Protein AF-A0A959FZ22-F1 (afdb_monomer_lite)

Foldseek 3Di:
DDDDDDDPVRVVVVVVVVVVVCVVVPHDPPDDDDDDDPPDAFEDEDPDDPVCPVVVVVVPHPYYDDPCVPVPDDDDDDDDDDDDDDDD

Radius of gyration: 25.08 Å; chains: 1; bounding box: 42×31×91 Å

Structure (mmCIF, N/CA/C/O backbone):
data_AF-A0A959FZ22-F1
#
_entry.id   AF-A0A959FZ22-F1
#
loop_
_atom_site.group_PDB
_atom_site.id
_atom_site.type_symbol
_atom_site.label_atom_id
_atom_site.label_alt_id
_atom_site.label_comp_id
_atom_site.label_asym_id
_atom_site.label_entity_id
_atom_site.label_seq_id
_atom_site.pdbx_PDB_ins_code
_atom_site.Cartn_x
_atom_site.Cartn_y
_atom_site.Cartn_z
_atom_site.occupancy
_atom_site.B_iso_or_equiv
_atom_site.auth_seq_id
_atom_site.auth_comp_id
_atom_site.auth_asym_id
_atom_site.auth_atom_id
_atom_site.pdbx_PDB_model_num
ATOM 1 N N . GLY A 1 1 ? 3.181 15.642 18.589 1.00 43.41 1 GLY A N 1
ATOM 2 C CA . GLY A 1 1 ? 1.883 16.335 18.550 1.00 43.41 1 GLY A CA 1
ATOM 3 C C . GLY A 1 1 ? 0.796 15.307 18.744 1.00 43.41 1 GLY A C 1
ATOM 4 O O . GLY A 1 1 ? 0.930 14.237 18.177 1.00 43.41 1 GLY A O 1
ATOM 5 N N . ILE A 1 2 ? -0.200 15.660 19.563 1.00 46.97 2 ILE A N 1
ATOM 6 C CA . ILE A 1 2 ? -1.328 14.863 20.083 1.00 46.97 2 ILE A CA 1
ATOM 7 C C . ILE A 1 2 ? -0.905 13.626 20.898 1.00 46.97 2 ILE A C 1
ATOM 9 O O . ILE A 1 2 ? -0.772 12.530 20.374 1.00 46.97 2 ILE A O 1
ATOM 13 N N . TRP A 1 3 ? -0.748 13.815 22.212 1.00 44.28 3 TRP A N 1
ATOM 14 C CA . TRP A 1 3 ? -0.759 12.732 23.198 1.00 44.28 3 TRP A CA 1
ATOM 15 C C . TRP A 1 3 ? -1.917 13.002 24.155 1.00 44.28 3 TRP A C 1
ATOM 17 O O . TRP A 1 3 ? -1.825 13.873 25.016 1.00 44.28 3 TRP A O 1
ATOM 27 N N . GLN A 1 4 ? -3.033 12.310 23.950 1.00 62.25 4 GLN A N 1
ATOM 28 C CA . GLN A 1 4 ? -4.077 12.207 24.968 1.00 62.25 4 GLN A CA 1
ATOM 29 C C . GLN A 1 4 ? -3.614 11.177 26.006 1.00 62.25 4 GLN A C 1
ATOM 31 O O . GLN A 1 4 ? -3.056 10.143 25.633 1.00 62.25 4 GLN A O 1
ATOM 36 N N . THR A 1 5 ? -3.827 11.438 27.294 1.00 78.69 5 THR A N 1
ATOM 37 C CA . THR A 1 5 ? -3.568 10.475 28.375 1.00 78.69 5 THR A CA 1
ATOM 38 C C . THR A 1 5 ? -4.870 9.821 28.815 1.00 78.69 5 THR A C 1
ATOM 40 O O . THR A 1 5 ? -5.890 10.484 28.978 1.00 78.69 5 THR A O 1
ATOM 43 N N . TRP A 1 6 ? -4.829 8.502 28.986 1.00 86.50 6 TRP A N 1
ATOM 44 C CA . TRP A 1 6 ? -5.998 7.667 29.250 1.00 86.50 6 TRP A CA 1
ATOM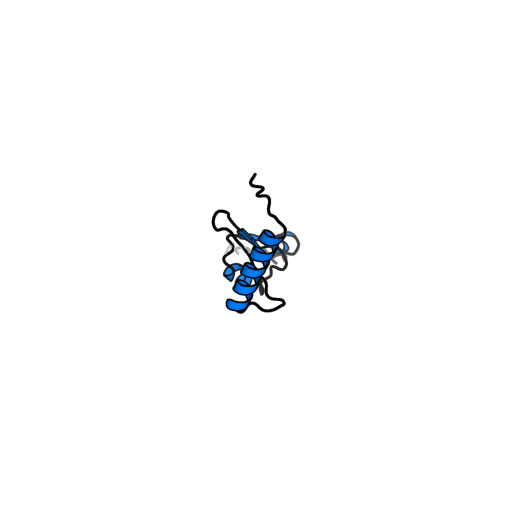 45 C C . TRP A 1 6 ? -5.779 6.871 30.533 1.00 86.50 6 TRP A C 1
ATOM 47 O O . TRP A 1 6 ? -4.664 6.430 30.823 1.00 86.50 6 TRP A O 1
ATOM 57 N N . THR A 1 7 ? -6.843 6.669 31.307 1.00 94.19 7 THR A N 1
ATOM 58 C CA . THR A 1 7 ? -6.844 5.679 32.391 1.00 94.19 7 THR A CA 1
ATOM 59 C C . THR A 1 7 ? -6.946 4.265 31.820 1.00 94.19 7 THR A C 1
ATOM 61 O O . THR A 1 7 ? -7.473 4.056 30.728 1.00 94.19 7 THR A O 1
ATOM 64 N N . TRP A 1 8 ? -6.521 3.266 32.596 1.00 93.44 8 TRP A N 1
ATOM 65 C CA . TRP A 1 8 ? -6.619 1.860 32.191 1.00 93.44 8 TRP A CA 1
ATOM 66 C C . TRP A 1 8 ? -8.041 1.415 31.840 1.00 93.44 8 TRP A C 1
ATOM 68 O O . TRP A 1 8 ? -8.210 0.610 30.929 1.00 93.44 8 TRP A O 1
ATOM 78 N N . SER A 1 9 ? -9.059 1.937 32.535 1.00 94.69 9 SER A N 1
ATOM 79 C CA . SER A 1 9 ? -10.451 1.613 32.206 1.00 94.69 9 SER A CA 1
ATOM 80 C C . SER A 1 9 ? -10.825 2.152 30.832 1.00 94.69 9 SER A C 1
ATOM 82 O O . SER A 1 9 ? -11.368 1.406 30.033 1.00 94.69 9 SER A O 1
ATOM 84 N N . GLN A 1 10 ? -10.475 3.406 30.533 1.00 91.81 10 GLN A N 1
ATOM 85 C CA . GLN A 1 10 ? -10.801 4.022 29.246 1.00 91.81 10 GLN A CA 1
ATOM 86 C C . GLN A 1 10 ? -10.103 3.299 28.090 1.00 91.81 10 GLN A C 1
ATOM 88 O O . GLN A 1 10 ? -10.746 2.975 27.101 1.00 91.81 10 GLN A O 1
ATOM 93 N N . THR A 1 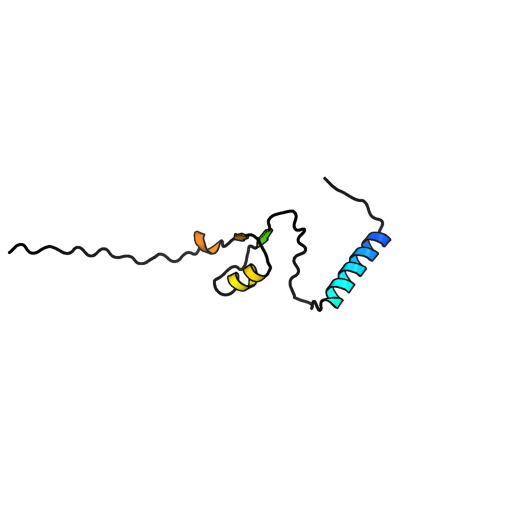11 ? -8.817 2.961 28.234 1.00 91.19 11 THR A N 1
ATOM 94 C CA . THR A 1 11 ? -8.106 2.180 27.208 1.00 91.19 11 THR A CA 1
ATOM 95 C C . THR A 1 11 ? -8.731 0.800 27.011 1.00 91.19 11 THR A C 1
ATOM 97 O O . THR A 1 11 ? -8.859 0.338 25.881 1.00 91.19 11 THR A O 1
ATOM 100 N N . ARG A 1 12 ? -9.125 0.121 28.098 1.00 93.56 12 ARG A N 1
ATOM 101 C CA . ARG A 1 12 ? -9.808 -1.177 28.013 1.00 93.56 12 ARG A CA 1
ATOM 102 C C . ARG A 1 12 ? -11.124 -1.054 27.249 1.00 93.56 12 ARG A C 1
ATOM 104 O O . ARG A 1 12 ? -11.427 -1.941 26.457 1.00 93.56 12 ARG A O 1
ATOM 111 N N . ASP A 1 13 ? -11.889 -0.004 27.519 1.00 94.44 13 ASP A N 1
ATOM 112 C CA . ASP A 1 13 ? -13.200 0.200 26.912 1.00 94.44 13 ASP A CA 1
ATOM 113 C C . ASP A 1 13 ? -13.057 0.469 25.400 1.00 94.44 13 ASP A C 1
ATOM 115 O O . ASP A 1 13 ? -13.682 -0.239 24.621 1.00 94.44 13 ASP A O 1
ATOM 119 N N . GLU A 1 14 ? -12.107 1.302 24.958 1.00 91.88 14 GLU A N 1
ATOM 120 C CA . GLU A 1 14 ? -11.814 1.480 23.518 1.00 91.88 14 GLU A CA 1
ATOM 121 C C . GLU A 1 14 ? -11.343 0.202 22.826 1.00 91.88 14 GLU A C 1
ATOM 123 O O . GLU A 1 14 ? -11.773 -0.122 21.722 1.00 91.88 14 GLU A O 1
ATOM 128 N N . VAL A 1 15 ? -10.433 -0.545 23.463 1.00 90.12 15 VAL A N 1
ATOM 129 C CA . VAL A 1 15 ? -9.940 -1.810 22.900 1.00 90.12 15 VAL A CA 1
ATOM 130 C C . VAL A 1 15 ? -11.087 -2.810 22.771 1.00 90.12 15 VAL A C 1
ATOM 132 O O . VAL A 1 15 ? -11.142 -3.554 21.791 1.00 90.12 15 VAL A O 1
ATOM 135 N N . ARG A 1 16 ? -12.003 -2.832 23.746 1.00 93.06 16 ARG A N 1
ATOM 136 C CA . ARG A 1 16 ? -13.199 -3.673 23.712 1.00 93.06 16 ARG A CA 1
ATOM 137 C C . ARG A 1 16 ? -14.137 -3.245 22.589 1.00 93.06 16 ARG A C 1
ATOM 139 O O . ARG A 1 16 ? -14.554 -4.113 21.830 1.00 93.06 16 ARG A O 1
ATOM 146 N N . ASP A 1 17 ? -14.445 -1.961 22.481 1.00 93.69 17 ASP A N 1
ATOM 147 C CA . ASP A 1 17 ? -15.368 -1.437 21.473 1.00 93.69 17 ASP A CA 1
ATOM 148 C C . ASP A 1 17 ? -14.820 -1.666 20.060 1.00 93.69 17 ASP A C 1
ATOM 150 O O . ASP A 1 17 ? -15.540 -2.151 19.186 1.00 93.69 17 ASP A O 1
ATOM 154 N N . LEU A 1 18 ? -13.515 -1.448 19.859 1.00 88.88 18 LEU A N 1
ATOM 155 C CA . LEU A 1 18 ? -12.837 -1.796 18.613 1.00 88.88 18 LEU A CA 1
ATOM 156 C C . LEU A 1 18 ? -12.939 -3.300 18.330 1.00 88.88 18 LEU A C 1
ATOM 158 O O . LEU A 1 18 ? -13.309 -3.684 17.227 1.00 88.88 18 LEU A O 1
ATOM 162 N N . ALA A 1 19 ? -12.635 -4.163 19.304 1.00 86.75 19 ALA A N 1
ATOM 163 C CA . ALA A 1 19 ? -12.687 -5.612 19.109 1.00 86.75 19 ALA A CA 1
ATOM 164 C C . ALA A 1 19 ? -14.100 -6.114 18.765 1.00 86.75 19 ALA A C 1
ATOM 166 O O . ALA A 1 19 ? -14.234 -6.954 17.878 1.00 86.75 19 ALA A O 1
ATOM 167 N N . ILE A 1 20 ? -15.135 -5.587 19.429 1.00 90.69 20 ILE A N 1
ATOM 168 C CA . ILE A 1 20 ? -16.539 -5.902 19.128 1.00 90.69 20 ILE A CA 1
ATOM 169 C C . ILE A 1 20 ? -16.885 -5.441 17.712 1.00 90.69 20 ILE A C 1
ATOM 171 O O . ILE A 1 20 ? -17.390 -6.238 16.929 1.00 90.69 20 ILE A O 1
ATOM 175 N N . GLY A 1 21 ? -16.545 -4.202 17.347 1.00 90.56 21 GLY A N 1
ATOM 176 C CA . GLY A 1 21 ? -16.803 -3.695 15.999 1.00 90.56 21 GLY A CA 1
ATOM 177 C C . GLY A 1 21 ? -16.107 -4.516 14.908 1.00 90.56 21 GLY A C 1
ATOM 178 O O . GLY A 1 21 ? -16.683 -4.748 13.848 1.00 90.56 21 GLY A O 1
ATOM 179 N N . LEU A 1 22 ? -14.887 -5.002 15.163 1.00 89.38 22 LEU A N 1
ATOM 180 C CA . LEU A 1 22 ? -14.167 -5.882 14.237 1.00 89.38 22 LEU A CA 1
ATOM 181 C C . LEU A 1 22 ? -14.821 -7.268 14.097 1.00 89.38 22 LEU A C 1
ATOM 183 O O . LEU A 1 22 ? -14.855 -7.813 12.993 1.00 89.38 22 LEU A O 1
ATOM 187 N N . ASP A 1 23 ? -15.351 -7.827 15.185 1.00 88.50 23 ASP A N 1
ATOM 188 C CA . ASP A 1 23 ? -16.110 -9.085 15.157 1.00 88.50 23 ASP A CA 1
ATOM 189 C C . ASP A 1 23 ? -17.441 -8.919 14.401 1.00 88.50 23 ASP A C 1
ATOM 191 O O . ASP A 1 23 ? -17.782 -9.744 13.554 1.00 88.50 23 ASP A O 1
ATOM 195 N N . GLU A 1 24 ? -18.147 -7.801 14.611 1.00 91.62 24 GLU A N 1
ATOM 196 C CA . GLU A 1 24 ? -19.414 -7.481 13.936 1.00 91.62 24 GLU A CA 1
ATOM 197 C C . GLU A 1 24 ? -19.277 -7.365 12.412 1.00 91.62 24 GLU A C 1
ATOM 199 O O . GLU A 1 24 ? -20.152 -7.824 11.673 1.00 91.62 24 GLU A O 1
ATOM 204 N N . ILE A 1 25 ? -18.171 -6.800 11.914 1.00 88.38 25 ILE A N 1
ATOM 205 C CA . ILE A 1 25 ? -17.885 -6.750 10.467 1.00 88.38 25 ILE A CA 1
ATOM 206 C C . ILE A 1 25 ? -17.359 -8.085 9.912 1.00 88.38 25 ILE A C 1
ATOM 208 O O . ILE A 1 25 ? -17.072 -8.188 8.718 1.00 88.38 25 ILE A O 1
ATOM 212 N N . GLY A 1 26 ? -17.261 -9.116 10.757 1.00 89.81 26 GLY A N 1
ATOM 213 C CA . GLY A 1 26 ? -16.942 -10.486 10.373 1.00 89.81 26 GLY A CA 1
ATOM 214 C C . GLY A 1 26 ? -15.452 -10.788 10.256 1.00 89.81 26 GLY A C 1
ATOM 215 O O . GLY A 1 26 ? -15.105 -11.779 9.604 1.00 89.81 26 GLY A O 1
ATOM 216 N N . LEU A 1 27 ? -14.581 -9.970 10.858 1.00 88.31 27 LEU A N 1
ATOM 217 C CA . LEU A 1 27 ? -13.142 -10.181 10.781 1.00 88.31 27 LEU A CA 1
ATOM 218 C C . LEU A 1 27 ? -12.720 -11.454 11.524 1.00 88.31 27 LEU A C 1
ATOM 220 O O . LEU A 1 27 ? -13.028 -11.654 12.700 1.00 88.31 27 LEU A O 1
ATOM 224 N N . LYS A 1 28 ? -11.935 -12.299 10.859 1.00 87.00 28 LYS A N 1
ATOM 225 C CA . LYS A 1 28 ? -11.428 -13.556 11.416 1.00 87.00 28 LYS A CA 1
ATOM 226 C C . LYS A 1 28 ? -9.949 -13.489 11.764 1.00 87.00 28 LYS A C 1
ATOM 228 O O . LYS A 1 28 ? -9.160 -12.719 11.221 1.00 87.00 28 LYS A O 1
ATOM 233 N N . ARG A 1 29 ? -9.538 -14.377 12.671 1.00 79.06 29 ARG A N 1
ATOM 234 C CA . ARG A 1 29 ? -8.132 -14.536 13.054 1.00 79.06 29 ARG A CA 1
ATOM 235 C C . ARG A 1 29 ? -7.274 -14.839 11.820 1.00 79.06 29 ARG A C 1
ATOM 237 O O . ARG A 1 29 ? -7.498 -15.839 11.146 1.00 79.06 29 ARG A O 1
ATOM 244 N N . GLY A 1 30 ? -6.262 -14.006 11.584 1.00 78.56 30 GLY A N 1
ATOM 245 C CA . GLY A 1 30 ? -5.355 -14.118 10.437 1.00 78.56 30 GLY A CA 1
ATOM 246 C C . GLY A 1 30 ? -5.706 -13.203 9.262 1.00 78.56 30 GLY A C 1
ATOM 247 O O . GLY A 1 30 ? -4.913 -13.111 8.328 1.00 78.56 30 GLY A O 1
ATOM 248 N N . GLU A 1 31 ? -6.841 -12.505 9.309 1.00 81.38 31 GLU A N 1
ATOM 249 C CA . GLU A 1 31 ? -7.172 -11.463 8.338 1.00 81.38 31 GLU A CA 1
ATOM 250 C C . GLU A 1 31 ? -6.433 -10.156 8.657 1.00 81.38 31 GLU A C 1
ATOM 252 O O . GLU A 1 31 ? -6.108 -9.859 9.809 1.00 81.38 31 GLU A O 1
ATOM 257 N N . ALA A 1 32 ? -6.122 -9.385 7.614 1.00 75.94 32 ALA A N 1
ATOM 258 C CA . ALA A 1 32 ? -5.393 -8.130 7.733 1.00 75.94 32 ALA A CA 1
ATOM 259 C C . ALA A 1 32 ? -6.367 -6.947 7.811 1.00 75.94 32 ALA A C 1
ATOM 261 O O . ALA A 1 32 ? -7.249 -6.814 6.965 1.00 75.94 32 ALA A O 1
ATOM 262 N N . ILE A 1 33 ? -6.156 -6.062 8.788 1.00 74.00 33 ILE A N 1
ATOM 263 C CA . ILE A 1 33 ? -6.857 -4.778 8.912 1.00 74.00 33 ILE A CA 1
ATOM 264 C C . ILE A 1 33 ? -5.871 -3.646 8.688 1.00 74.00 33 ILE A C 1
ATOM 266 O O . ILE A 1 33 ? -4.778 -3.646 9.252 1.00 74.00 33 ILE A O 1
ATOM 270 N N . ALA A 1 34 ? -6.308 -2.639 7.937 1.00 68.62 34 ALA A N 1
ATOM 271 C CA . ALA A 1 34 ? -5.671 -1.335 7.903 1.00 68.62 34 ALA A CA 1
ATOM 272 C C . ALA A 1 34 ? -6.622 -0.297 8.517 1.00 68.62 34 ALA A C 1
ATOM 274 O O . ALA A 1 34 ? -7.715 -0.075 8.001 1.00 68.62 34 ALA A O 1
ATOM 275 N N . ILE A 1 35 ? -6.210 0.334 9.621 1.00 68.31 35 ILE A N 1
ATOM 276 C CA . ILE A 1 35 ? -6.892 1.514 10.168 1.00 68.31 35 ILE A CA 1
ATOM 277 C C . ILE A 1 35 ? -6.224 2.731 9.542 1.00 68.31 35 ILE A C 1
ATOM 279 O O . ILE A 1 35 ? -5.069 3.033 9.838 1.00 68.31 35 ILE A O 1
ATOM 283 N N . ILE A 1 36 ? -6.941 3.409 8.653 1.00 64.62 36 ILE A N 1
ATOM 284 C CA . ILE A 1 36 ? -6.422 4.553 7.913 1.00 64.62 36 ILE A CA 1
ATOM 285 C C . ILE A 1 36 ? -7.348 5.740 8.162 1.00 64.62 36 ILE A C 1
ATOM 287 O O . ILE A 1 36 ? -8.512 5.726 7.770 1.00 64.62 36 ILE A O 1
ATOM 291 N N . GLY A 1 37 ? -6.825 6.798 8.780 1.00 60.91 37 GLY A N 1
ATOM 292 C CA . GLY A 1 37 ? -7.496 8.094 8.761 1.00 60.91 37 GLY A CA 1
ATOM 293 C C . GLY A 1 37 ? -7.336 8.719 7.377 1.00 60.91 37 GLY A C 1
ATOM 294 O O . GLY A 1 37 ? -6.209 8.961 6.956 1.00 60.91 37 GLY A O 1
ATOM 295 N N . GLY A 1 38 ? -8.436 9.016 6.676 1.00 65.00 38 GLY A N 1
ATOM 296 C CA . GLY A 1 38 ? -8.436 9.555 5.300 1.00 65.00 38 GLY A CA 1
ATOM 297 C C . GLY A 1 38 ? -7.841 10.963 5.119 1.00 65.00 38 GLY A C 1
ATOM 298 O O . GLY A 1 38 ? -8.129 11.630 4.134 1.00 65.00 38 GLY A O 1
ATOM 299 N N . GLN A 1 39 ? -7.061 11.445 6.086 1.00 72.81 39 GLN A N 1
ATOM 300 C CA . GLN A 1 39 ? -6.379 12.741 6.071 1.00 72.81 39 GLN A CA 1
ATOM 301 C C . GLN A 1 39 ? -4.999 12.668 5.393 1.00 72.81 39 GLN A C 1
ATOM 303 O O . GLN A 1 39 ? -4.443 13.710 5.056 1.00 72.81 39 GLN A O 1
ATOM 308 N N . PHE A 1 40 ? -4.441 11.467 5.205 1.00 78.50 40 PHE A N 1
ATOM 309 C CA . PHE A 1 40 ? -3.085 11.266 4.687 1.00 78.50 40 PHE A CA 1
ATOM 310 C C . PHE A 1 40 ? -3.050 10.212 3.581 1.00 78.50 40 PHE A C 1
ATOM 312 O O . PHE A 1 40 ? -3.855 9.281 3.572 1.00 78.50 40 PHE A O 1
ATOM 319 N N . GLU A 1 41 ? -2.096 10.365 2.660 1.00 86.12 41 GLU A N 1
ATOM 320 C CA . GLU A 1 41 ? -1.810 9.359 1.640 1.00 86.12 41 GLU A CA 1
ATOM 321 C C . GLU A 1 41 ? -1.268 8.078 2.280 1.00 86.12 41 GLU A C 1
ATOM 323 O O . GLU A 1 41 ? -0.556 8.103 3.286 1.00 86.12 41 GLU A O 1
ATOM 328 N N . THR A 1 42 ? -1.600 6.944 1.676 1.00 87.56 42 THR A N 1
ATOM 329 C CA . THR A 1 42 ? -1.277 5.615 2.192 1.00 87.56 42 THR A CA 1
ATOM 330 C C . THR A 1 42 ? -0.467 4.815 1.199 1.00 87.56 42 THR A C 1
ATOM 332 O O . THR A 1 42 ? -0.703 4.865 -0.008 1.00 87.56 42 THR A O 1
ATOM 335 N N . GLU A 1 43 ? 0.471 4.034 1.718 1.00 92.19 43 GLU A N 1
ATOM 336 C CA . GLU A 1 43 ? 1.344 3.185 0.921 1.00 92.19 43 GLU A CA 1
ATOM 337 C C . GLU A 1 43 ? 1.310 1.750 1.450 1.00 92.19 43 GLU A C 1
ATOM 339 O O . GLU A 1 43 ? 1.450 1.518 2.652 1.00 92.19 43 GLU A O 1
ATOM 344 N N . ALA A 1 44 ? 1.161 0.782 0.543 1.00 91.12 44 ALA A N 1
ATOM 345 C CA . ALA A 1 44 ? 1.439 -0.623 0.826 1.00 91.12 44 ALA A CA 1
ATOM 346 C C . ALA A 1 44 ? 2.806 -1.031 0.261 1.00 91.12 44 ALA A C 1
ATOM 348 O O . ALA A 1 44 ? 3.124 -0.756 -0.899 1.00 91.12 44 ALA A O 1
ATOM 349 N N . SER A 1 45 ? 3.589 -1.755 1.060 1.00 90.94 45 SER A N 1
ATOM 350 C CA . SER A 1 45 ? 4.892 -2.299 0.672 1.00 90.94 45 SER A CA 1
ATOM 351 C C . SER A 1 45 ? 5.087 -3.718 1.221 1.00 90.94 45 SER A C 1
ATOM 353 O O . SER A 1 45 ? 4.369 -4.164 2.115 1.00 90.94 45 SER A O 1
ATOM 355 N N . GLY A 1 46 ? 6.062 -4.445 0.664 1.00 90.00 46 GLY A N 1
ATOM 356 C CA . GLY A 1 46 ? 6.376 -5.823 1.060 1.00 90.00 46 GLY A CA 1
ATOM 357 C C . GLY A 1 46 ? 5.461 -6.876 0.419 1.00 90.00 46 GLY A C 1
ATOM 358 O O . GLY A 1 46 ? 4.266 -6.674 0.237 1.00 90.00 46 GLY A O 1
ATOM 359 N N . GLY A 1 47 ? 6.037 -8.014 0.012 1.00 90.88 47 GLY A N 1
ATOM 360 C CA . GLY A 1 47 ? 5.276 -9.128 -0.578 1.00 90.88 47 GLY A CA 1
ATOM 361 C C . GLY A 1 47 ? 4.565 -8.817 -1.907 1.00 90.88 47 GLY A C 1
ATOM 362 O O . GLY A 1 47 ? 3.707 -9.590 -2.342 1.00 90.88 47 GLY A O 1
ATOM 363 N N . VAL A 1 48 ? 4.898 -7.700 -2.564 1.00 94.94 48 VAL A N 1
ATOM 364 C CA . VAL A 1 48 ? 4.245 -7.281 -3.809 1.00 94.94 48 VAL A CA 1
ATOM 365 C C . VAL A 1 48 ? 4.816 -8.041 -5.005 1.00 94.94 48 VAL A C 1
ATOM 367 O O . VAL A 1 48 ? 6.013 -7.990 -5.280 1.00 94.94 48 VAL A O 1
ATOM 370 N N . ASN A 1 49 ? 3.947 -8.733 -5.735 1.00 94.19 49 ASN A N 1
ATOM 371 C CA . ASN A 1 49 ? 4.247 -9.420 -6.987 1.00 94.19 49 ASN A CA 1
ATOM 372 C C . ASN A 1 49 ? 3.006 -9.426 -7.900 1.00 94.19 49 ASN A C 1
ATOM 374 O O . ASN A 1 49 ? 1.941 -8.934 -7.520 1.00 94.19 49 ASN A O 1
ATOM 378 N N . ILE A 1 50 ? 3.125 -9.997 -9.103 1.00 94.19 50 ILE A N 1
ATOM 379 C CA . ILE A 1 50 ? 2.052 -9.985 -10.113 1.00 94.19 50 ILE A CA 1
ATOM 380 C C . ILE A 1 50 ? 0.741 -10.636 -9.632 1.00 94.19 50 ILE A C 1
ATOM 382 O O . ILE A 1 50 ? -0.336 -10.274 -10.103 1.00 94.19 50 ILE A O 1
ATOM 386 N N . HIS A 1 51 ? 0.811 -11.555 -8.665 1.00 96.00 51 HIS A N 1
ATOM 387 C CA . HIS A 1 51 ? -0.354 -12.230 -8.094 1.00 96.00 51 HIS A CA 1
ATOM 388 C C . HIS A 1 51 ? -0.984 -11.441 -6.938 1.00 96.00 51 HIS A C 1
ATOM 390 O O . HIS A 1 51 ? -2.199 -11.502 -6.752 1.00 96.00 51 HIS A O 1
ATOM 396 N N . THR A 1 52 ? -0.192 -10.686 -6.169 1.00 94.88 52 THR A N 1
ATOM 397 C CA . THR A 1 52 ? -0.666 -9.971 -4.968 1.00 94.88 52 THR A CA 1
ATOM 398 C C . THR A 1 52 ? -1.063 -8.521 -5.245 1.00 94.88 52 THR A C 1
ATOM 400 O O . THR A 1 52 ? -1.997 -8.019 -4.618 1.00 94.88 52 THR A O 1
ATOM 403 N N . VAL A 1 53 ? -0.433 -7.862 -6.226 1.00 95.44 53 VAL A N 1
ATOM 404 C CA . VAL A 1 53 ? -0.572 -6.414 -6.482 1.00 95.44 53 VAL A CA 1
ATOM 405 C C . VAL A 1 53 ? -2.020 -5.961 -6.681 1.00 95.44 53 VAL A C 1
ATOM 407 O O . VAL A 1 53 ? -2.416 -4.918 -6.171 1.00 95.44 53 VAL A O 1
ATOM 410 N N . ARG A 1 54 ? -2.854 -6.764 -7.356 1.00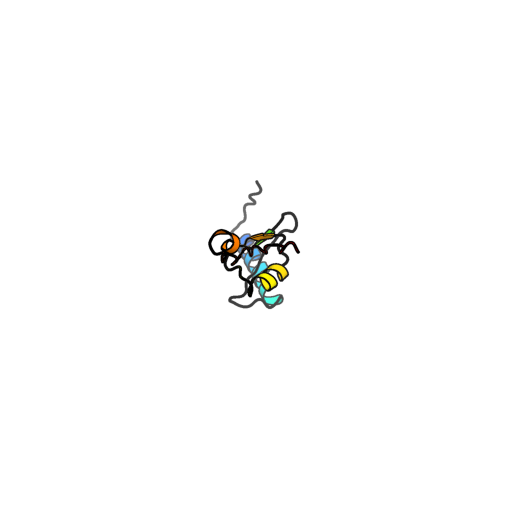 95.69 54 ARG A N 1
ATOM 411 C CA . ARG A 1 54 ? -4.271 -6.432 -7.569 1.00 95.69 54 ARG A CA 1
ATOM 412 C C . ARG A 1 54 ? -5.064 -6.430 -6.265 1.00 95.69 54 ARG A C 1
ATOM 414 O O . ARG A 1 54 ? -5.906 -5.560 -6.076 1.00 95.69 54 ARG A O 1
ATOM 421 N N . ASN A 1 55 ? -4.843 -7.418 -5.402 1.00 93.94 55 ASN A N 1
ATOM 422 C CA . ASN A 1 55 ? -5.564 -7.506 -4.134 1.00 93.94 55 ASN A CA 1
ATOM 423 C C . ASN A 1 55 ? -5.121 -6.389 -3.189 1.00 93.94 55 ASN A C 1
ATOM 425 O O . ASN A 1 55 ? -5.968 -5.804 -2.527 1.00 93.94 55 ASN A O 1
ATOM 429 N N . ILE A 1 56 ? -3.831 -6.042 -3.212 1.00 92.69 56 ILE A N 1
ATOM 430 C CA . ILE A 1 56 ? -3.291 -4.890 -2.484 1.00 92.69 56 ILE A CA 1
ATOM 431 C C . ILE A 1 56 ? -3.922 -3.590 -2.998 1.00 92.69 56 ILE A C 1
ATOM 433 O O . ILE A 1 56 ? -4.399 -2.802 -2.202 1.00 92.69 56 ILE A O 1
ATOM 437 N N . ALA A 1 57 ? -4.033 -3.380 -4.313 1.00 91.88 57 ALA A N 1
ATOM 438 C CA . ALA A 1 57 ? -4.684 -2.180 -4.852 1.00 91.88 57 ALA A CA 1
ATOM 439 C C . ALA A 1 57 ? -6.157 -2.047 -4.422 1.00 91.88 57 ALA A C 1
ATOM 441 O O . ALA A 1 57 ? -6.649 -0.947 -4.186 1.00 91.88 57 ALA A O 1
ATOM 442 N N . LYS A 1 58 ? -6.867 -3.173 -4.284 1.00 92.50 58 LYS A N 1
ATOM 443 C CA . LYS A 1 58 ? -8.267 -3.193 -3.840 1.00 92.50 58 LYS A CA 1
ATOM 444 C C . LYS A 1 58 ? -8.461 -2.821 -2.368 1.00 92.50 58 LYS A C 1
ATOM 446 O O . LYS A 1 58 ? -9.600 -2.572 -1.991 1.00 92.50 58 LYS A O 1
ATOM 451 N N . THR A 1 59 ? -7.406 -2.771 -1.551 1.00 87.31 59 THR A N 1
ATOM 452 C CA . THR A 1 59 ? -7.527 -2.322 -0.152 1.00 87.31 59 THR A CA 1
ATOM 453 C C . THR A 1 59 ? -7.755 -0.814 -0.037 1.00 87.31 59 THR A C 1
ATOM 455 O O . THR A 1 59 ? -8.114 -0.343 1.037 1.00 87.31 59 THR A O 1
ATOM 458 N N . GLY A 1 60 ? -7.583 -0.062 -1.132 1.00 87.62 60 GLY A N 1
ATOM 459 C CA . GLY A 1 60 ? -7.812 1.382 -1.168 1.00 87.62 60 GLY A CA 1
ATOM 460 C C . GLY A 1 60 ? -6.580 2.227 -0.845 1.00 87.62 60 GLY A C 1
ATOM 461 O O . GLY A 1 60 ? -6.729 3.414 -0.574 1.00 87.62 60 GLY A O 1
ATOM 462 N N . VAL A 1 61 ? -5.376 1.644 -0.879 1.00 88.38 61 VAL A N 1
ATOM 463 C CA . VAL A 1 61 ? -4.130 2.408 -0.713 1.00 88.38 61 VAL A CA 1
ATOM 464 C C . VAL A 1 61 ? -3.863 3.356 -1.885 1.00 88.38 61 VAL A C 1
ATOM 466 O O . VAL A 1 61 ? -4.198 3.048 -3.029 1.00 88.38 61 VAL A O 1
ATOM 469 N N . ASN A 1 62 ? -3.224 4.497 -1.615 1.00 91.56 62 ASN A N 1
ATOM 470 C CA . ASN A 1 62 ? -2.885 5.492 -2.641 1.00 91.56 62 ASN A CA 1
ATOM 471 C C . ASN A 1 62 ? -1.685 5.058 -3.493 1.00 91.56 62 ASN A C 1
ATOM 473 O O . ASN A 1 62 ? -1.685 5.259 -4.707 1.00 91.56 62 ASN A O 1
ATOM 477 N N . TYR A 1 63 ? -0.687 4.433 -2.866 1.00 94.31 63 TYR A N 1
ATOM 478 C CA . TYR A 1 63 ? 0.541 3.984 -3.518 1.00 94.31 63 TYR A CA 1
ATOM 479 C C . TYR A 1 63 ? 0.861 2.525 -3.183 1.00 94.31 63 TYR A C 1
ATOM 481 O O . TYR A 1 63 ? 0.535 2.011 -2.111 1.00 94.31 63 TYR A O 1
ATOM 489 N N . ILE A 1 64 ? 1.538 1.851 -4.114 1.00 95.81 64 ILE A N 1
ATOM 490 C CA . ILE A 1 64 ? 2.093 0.511 -3.909 1.00 95.81 64 ILE A CA 1
ATOM 491 C C . ILE A 1 64 ? 3.566 0.544 -4.291 1.00 95.81 64 ILE A C 1
ATOM 493 O O . ILE A 1 64 ? 3.906 0.780 -5.452 1.00 95.81 64 ILE A O 1
ATOM 497 N N . SER A 1 65 ? 4.436 0.265 -3.326 1.00 96.12 65 SER A N 1
ATOM 498 C CA . SER A 1 65 ? 5.876 0.192 -3.552 1.00 96.12 65 SER A CA 1
ATOM 499 C C . SER A 1 65 ? 6.308 -1.239 -3.861 1.00 96.12 65 SER A C 1
ATOM 501 O O . SER A 1 65 ? 6.042 -2.179 -3.106 1.00 96.12 65 SER A O 1
ATOM 503 N N . VAL A 1 66 ? 6.983 -1.414 -5.001 1.00 95.88 66 VAL A N 1
ATOM 504 C CA . VAL A 1 66 ? 7.396 -2.724 -5.522 1.00 95.88 66 VAL A CA 1
ATOM 505 C C . VAL A 1 66 ? 8.910 -2.772 -5.651 1.00 95.88 66 VAL A C 1
ATOM 507 O O . VAL A 1 66 ? 9.474 -2.453 -6.696 1.00 95.88 66 VAL A O 1
ATOM 510 N N . GLY A 1 67 ? 9.582 -3.225 -4.592 1.00 92.12 67 GLY A N 1
ATOM 511 C CA . GLY A 1 67 ? 11.043 -3.323 -4.591 1.00 92.12 67 GLY A CA 1
ATOM 512 C C . GLY A 1 67 ? 11.591 -4.202 -5.721 1.00 92.12 67 GLY A C 1
ATOM 513 O O . GLY A 1 67 ? 12.639 -3.891 -6.280 1.00 92.12 67 GLY A O 1
ATOM 514 N N . ALA A 1 68 ? 10.881 -5.273 -6.097 1.00 91.50 68 ALA A N 1
ATOM 515 C CA . ALA A 1 68 ? 11.326 -6.219 -7.126 1.00 91.50 68 ALA A CA 1
ATOM 516 C C . ALA A 1 68 ? 11.596 -5.560 -8.492 1.00 91.50 68 ALA A C 1
ATOM 518 O O . ALA A 1 68 ? 12.386 -6.087 -9.272 1.00 91.50 68 ALA A O 1
ATOM 519 N N . LEU A 1 69 ? 11.002 -4.391 -8.763 1.00 91.19 69 LEU A N 1
ATOM 520 C CA . LEU A 1 69 ? 11.246 -3.625 -9.988 1.00 91.19 69 LEU A CA 1
ATOM 521 C C . LEU A 1 69 ? 12.690 -3.120 -10.110 1.00 91.19 69 LEU A C 1
ATOM 523 O O . LEU A 1 69 ? 13.133 -2.849 -11.220 1.00 91.19 69 LEU A O 1
ATOM 527 N N . THR A 1 70 ? 13.424 -2.991 -9.001 1.00 91.25 70 THR A N 1
ATOM 528 C CA . THR A 1 70 ? 14.803 -2.480 -9.011 1.00 91.25 70 THR A CA 1
ATOM 529 C C . THR A 1 70 ? 15.840 -3.550 -8.692 1.00 91.25 70 THR A C 1
ATOM 531 O O . THR A 1 70 ? 16.891 -3.568 -9.322 1.00 91.25 70 THR A O 1
ATOM 534 N N . HIS A 1 71 ? 15.563 -4.464 -7.756 1.00 90.06 71 HIS A N 1
ATOM 535 C CA . HIS A 1 71 ? 16.539 -5.483 -7.336 1.00 90.06 71 HIS A CA 1
ATOM 536 C C . HIS A 1 71 ? 16.313 -6.872 -7.952 1.00 90.06 71 HIS A C 1
ATOM 538 O O . HIS A 1 71 ? 17.080 -7.795 -7.682 1.00 90.06 71 HIS A O 1
ATOM 544 N N . SER A 1 72 ? 15.253 -7.069 -8.740 1.00 88.31 72 SER A N 1
ATOM 545 C CA . SER A 1 72 ? 14.909 -8.385 -9.309 1.00 88.31 72 SER A CA 1
ATOM 546 C C . SER A 1 72 ? 14.264 -8.307 -10.694 1.00 88.31 72 SER A C 1
ATOM 548 O O . SER A 1 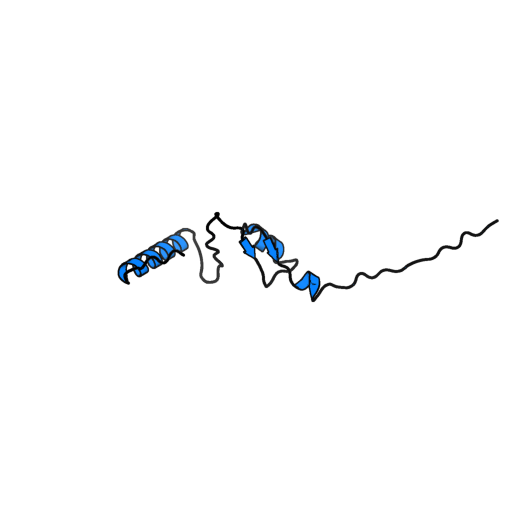72 ? 13.616 -9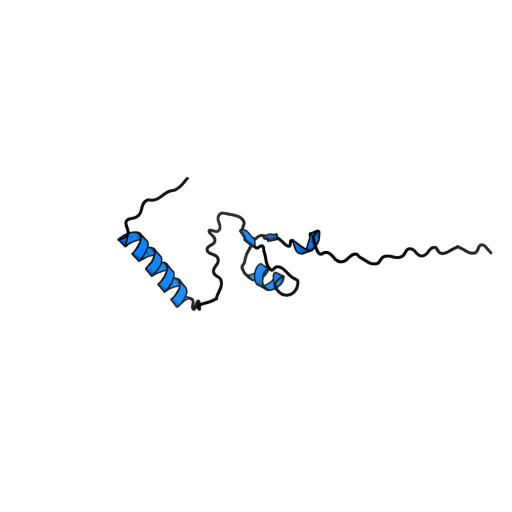.257 -11.130 1.00 88.31 72 SER A O 1
ATOM 550 N N . ALA A 1 73 ? 14.435 -7.190 -11.403 1.00 89.56 73 ALA A N 1
ATOM 551 C CA . ALA A 1 73 ? 13.935 -7.058 -12.763 1.00 89.56 73 ALA A CA 1
ATOM 552 C C . ALA A 1 73 ? 14.720 -7.966 -13.719 1.00 89.56 73 ALA A C 1
ATOM 554 O O . ALA A 1 73 ? 15.951 -7.953 -13.747 1.00 89.56 73 ALA A O 1
ATOM 555 N N . THR A 1 74 ? 14.003 -8.749 -14.524 1.00 91.69 74 THR A N 1
ATOM 556 C CA . THR A 1 74 ? 14.606 -9.547 -15.595 1.00 91.69 74 THR A CA 1
ATOM 557 C C . THR A 1 74 ? 15.051 -8.631 -16.731 1.00 91.69 74 THR A C 1
ATOM 559 O O . THR A 1 74 ? 14.304 -7.746 -17.150 1.00 91.69 74 THR A O 1
ATOM 562 N N . SER A 1 75 ? 16.264 -8.843 -17.241 1.00 92.31 75 SER A N 1
ATOM 563 C CA . SER A 1 75 ? 16.766 -8.105 -18.400 1.00 92.31 75 SER A CA 1
ATOM 564 C C . SER A 1 75 ? 15.926 -8.401 -19.640 1.00 92.31 75 SER A C 1
ATOM 566 O O . SER A 1 75 ? 15.562 -9.547 -19.900 1.00 92.31 75 SER A O 1
ATOM 568 N N . LEU A 1 76 ? 15.637 -7.359 -20.417 1.00 93.31 76 LEU A N 1
ATOM 569 C CA . LEU A 1 76 ? 14.972 -7.500 -21.704 1.00 93.31 76 LEU A CA 1
ATOM 570 C C . LEU A 1 76 ? 15.987 -7.985 -22.745 1.00 93.31 76 LEU A C 1
ATOM 572 O O . LEU A 1 76 ? 17.001 -7.324 -22.966 1.00 93.31 76 LEU A O 1
ATOM 576 N N . ASP A 1 77 ? 15.703 -9.118 -23.386 1.00 94.06 77 ASP A N 1
ATOM 577 C CA . ASP A 1 77 ? 16.521 -9.610 -24.493 1.00 94.06 77 ASP A CA 1
ATOM 578 C C . ASP A 1 77 ? 16.258 -8.771 -25.748 1.00 94.06 77 ASP A C 1
ATOM 580 O O . ASP A 1 77 ? 15.126 -8.661 -26.226 1.00 94.06 77 ASP A O 1
ATOM 584 N N . MET A 1 78 ? 17.307 -8.133 -26.260 1.00 94.38 78 MET A N 1
ATOM 585 C CA . MET A 1 78 ? 17.235 -7.240 -27.410 1.00 94.38 78 MET A CA 1
ATOM 586 C C . MET A 1 78 ? 18.370 -7.560 -28.376 1.00 94.38 78 MET A C 1
ATOM 588 O O . MET A 1 78 ? 19.536 -7.609 -27.990 1.00 94.38 78 MET A O 1
ATOM 592 N N . SER A 1 79 ? 18.037 -7.708 -29.660 1.00 91.88 79 SER A N 1
ATOM 593 C CA . SER A 1 79 ? 19.019 -7.911 -30.724 1.00 91.88 79 SER A CA 1
ATOM 594 C C . SER A 1 79 ? 18.846 -6.871 -31.828 1.00 91.88 79 SER A C 1
ATOM 596 O O . SER A 1 79 ? 17.732 -6.487 -32.188 1.00 91.88 79 SER A O 1
ATOM 598 N N . LEU A 1 80 ? 19.968 -6.390 -32.361 1.00 93.56 80 LEU A N 1
ATOM 599 C CA . LEU A 1 80 ? 19.992 -5.429 -33.457 1.00 93.56 80 LEU A CA 1
ATOM 600 C C . LEU A 1 80 ? 20.364 -6.152 -34.751 1.00 93.56 80 LEU A C 1
ATOM 602 O O . LEU A 1 80 ? 21.459 -6.698 -34.879 1.00 93.56 80 LEU A O 1
ATOM 606 N N . LYS A 1 81 ? 19.452 -6.145 -35.729 1.00 90.81 81 LYS A N 1
ATOM 607 C CA . LYS A 1 81 ? 19.671 -6.757 -37.044 1.00 90.81 81 LYS A CA 1
ATOM 608 C C . LYS A 1 81 ? 19.977 -5.684 -38.083 1.00 90.81 81 LYS A C 1
ATOM 610 O O . LYS A 1 81 ? 19.105 -4.904 -38.455 1.00 90.81 81 LYS A O 1
ATOM 615 N N . VAL A 1 82 ? 21.208 -5.677 -38.587 1.00 90.12 82 VAL A N 1
ATOM 616 C CA . VAL A 1 82 ? 21.610 -4.785 -39.682 1.00 90.12 82 VAL A CA 1
ATOM 617 C C . VAL A 1 82 ? 21.196 -5.402 -41.015 1.00 90.12 82 VAL A C 1
ATOM 619 O O . VAL A 1 82 ? 21.620 -6.503 -41.360 1.00 90.12 82 VAL A O 1
ATOM 622 N N . VAL A 1 83 ? 20.388 -4.678 -41.787 1.00 88.94 83 VAL A N 1
ATOM 623 C CA . VAL A 1 83 ? 20.044 -5.025 -43.171 1.00 88.94 83 VAL A CA 1
ATOM 624 C C . VAL A 1 83 ? 20.855 -4.157 -44.130 1.00 88.94 83 VAL A C 1
ATOM 626 O O . VAL A 1 83 ? 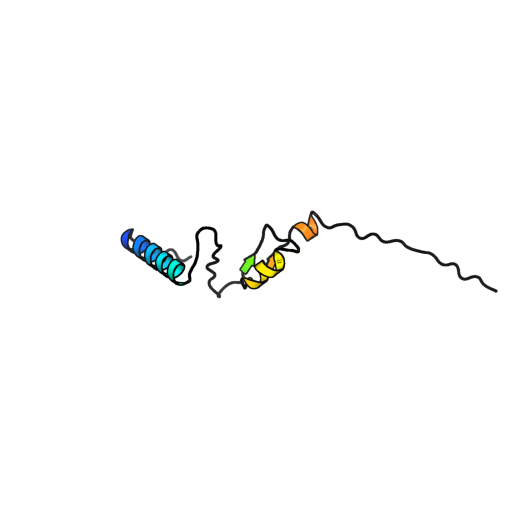20.763 -2.932 -44.100 1.00 88.94 83 VAL A O 1
ATOM 629 N N . LYS A 1 84 ? 21.662 -4.788 -44.992 1.00 82.06 84 LYS A N 1
ATOM 630 C CA . LYS A 1 84 ? 22.317 -4.096 -46.110 1.00 82.06 84 LYS A CA 1
ATOM 631 C C . LYS A 1 84 ? 21.313 -3.916 -47.243 1.00 82.06 84 LYS A C 1
ATOM 633 O O . LYS A 1 84 ? 20.704 -4.883 -47.692 1.00 82.06 84 LYS A O 1
ATOM 638 N N . LYS A 1 85 ? 21.179 -2.686 -47.732 1.00 77.50 85 LYS A N 1
ATOM 639 C CA . LYS A 1 85 ? 20.457 -2.400 -48.972 1.00 77.50 85 LYS A CA 1
ATOM 640 C C . LYS A 1 85 ? 21.360 -2.799 -50.143 1.00 77.50 85 LYS A C 1
ATOM 642 O O . LYS A 1 85 ? 22.445 -2.244 -50.289 1.00 77.50 85 LYS A O 1
ATOM 647 N N . GLN A 1 86 ? 20.946 -3.790 -50.927 1.00 69.88 86 GLN A N 1
ATOM 648 C CA . GLN A 1 86 ? 21.646 -4.187 -52.147 1.00 69.88 86 GLN A CA 1
ATOM 649 C C . GLN A 1 86 ? 21.334 -3.132 -53.216 1.00 69.88 86 GLN A C 1
ATOM 651 O O . GLN A 1 86 ? 20.169 -2.918 -53.546 1.00 69.88 86 GLN A O 1
ATOM 656 N N . LEU A 1 87 ? 22.350 -2.391 -53.660 1.00 70.31 87 LEU A N 1
ATOM 657 C CA . LEU A 1 87 ? 22.210 -1.457 -54.776 1.00 70.31 87 LEU A CA 1
ATOM 658 C C . LEU A 1 87 ? 22.302 -2.271 -56.072 1.00 70.31 87 LEU A C 1
ATOM 660 O O . LEU A 1 87 ? 23.228 -3.069 -56.215 1.00 70.31 87 LEU A O 1
ATOM 664 N N . ALA A 1 88 ? 21.281 -2.118 -56.919 1.00 61.44 88 ALA A N 1
ATOM 665 C CA . ALA A 1 88 ? 21.193 -2.702 -58.255 1.00 61.44 88 ALA A CA 1
ATOM 666 C C . ALA A 1 88 ? 22.186 -2.041 -59.215 1.00 61.44 88 ALA A C 1
ATOM 668 O O . ALA A 1 88 ? 22.432 -0.823 -59.041 1.00 61.44 88 ALA A O 1
#

pLDDT: mean 85.8, std 11.76, range [43.41, 96.12]

Secondary structure (DSSP, 8-state):
-------HHHHHHHHHHHHHHHHHTT--TT-------TTS--EE-SS--TTTHHHHHTTT-SEE--THHHHSPPPPP----PPP----

Sequence (88 aa):
GIWQTWTWSQTRDEVRDLAIGLDEIGLKRGEAIAIIGGQFETEASGGVNIHTVRNIAKTGVNYISVGALTHSATSLDMSLKVVKKQLA